Protein AF-A0A9D4R193-F1 (afdb_monomer)

Mean predicted aligned error: 7.74 Å

pLDDT: mean 80.01, std 16.75, range [36.38, 97.19]

InterPro domains:
  IPR036514 SGNH hydrolase superfamily [G3DSA:3.40.50.1110] (1-98)

Structure (mmCIF, N/CA/C/O backbone):
data_AF-A0A9D4R193-F1
#
_entry.id   AF-A0A9D4R193-F1
#
loop_
_atom_site.group_PDB
_atom_site.id
_atom_site.type_symbol
_atom_site.label_atom_id
_atom_site.label_alt_id
_atom_site.label_comp_id
_atom_site.label_asym_id
_atom_site.label_entity_id
_atom_site.label_seq_id
_atom_site.pdbx_PDB_ins_code
_atom_site.Cartn_x
_atom_site.Cartn_y
_atom_site.Cartn_z
_atom_site.occupancy
_atom_site.B_iso_or_equiv
_atom_site.auth_seq_id
_atom_site.auth_comp_id
_atom_site.auth_asym_id
_atom_site.auth_atom_id
_atom_site.pdbx_PDB_model_num
ATOM 1 N N . MET A 1 1 ? -1.159 -8.980 3.128 1.00 65.81 1 MET A N 1
ATOM 2 C CA . MET A 1 1 ? -0.466 -8.117 2.145 1.00 65.81 1 MET A CA 1
ATOM 3 C C . MET A 1 1 ? -0.978 -8.495 0.763 1.00 65.81 1 MET A C 1
ATOM 5 O O . MET A 1 1 ? -1.001 -9.680 0.462 1.00 65.81 1 MET A O 1
ATOM 9 N N . THR A 1 2 ? -1.436 -7.525 -0.029 1.00 76.12 2 THR A N 1
ATOM 10 C CA . THR A 1 2 ? -1.915 -7.705 -1.415 1.00 76.12 2 THR A CA 1
ATOM 11 C C . THR A 1 2 ? -1.501 -6.485 -2.253 1.00 76.12 2 THR A C 1
ATOM 13 O O . THR A 1 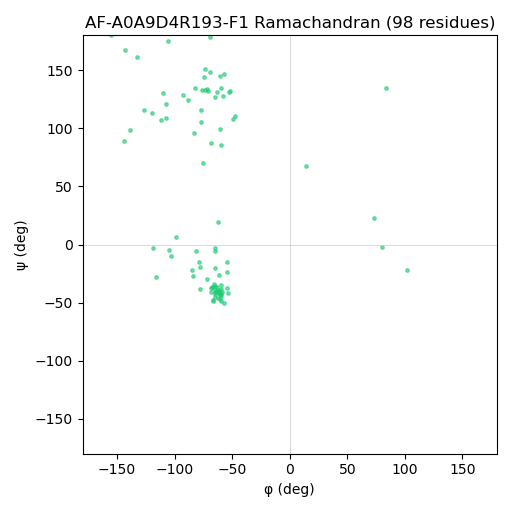2 ? -1.051 -5.497 -1.680 1.00 76.12 2 THR A O 1
ATOM 16 N N . GLY A 1 3 ? -1.598 -6.552 -3.583 1.00 82.69 3 GLY A N 1
ATOM 17 C CA . GLY A 1 3 ? -1.330 -5.427 -4.495 1.00 82.69 3 GL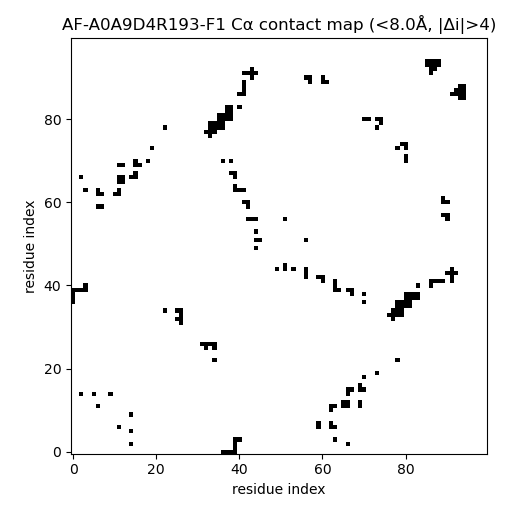Y A CA 1
ATOM 18 C C . GLY A 1 3 ? 0.032 -5.446 -5.200 1.00 82.69 3 GLY A C 1
ATOM 19 O O . GLY A 1 3 ? 0.159 -4.888 -6.284 1.00 82.69 3 GLY A O 1
ATOM 20 N N . ALA A 1 4 ? 1.043 -6.150 -4.674 1.00 85.81 4 ALA A N 1
ATOM 21 C CA . ALA A 1 4 ? 2.382 -6.183 -5.285 1.00 85.81 4 ALA A CA 1
ATOM 22 C C . ALA A 1 4 ? 2.389 -6.737 -6.729 1.00 85.81 4 ALA A C 1
ATOM 24 O O . ALA A 1 4 ? 3.097 -6.228 -7.596 1.00 85.81 4 ALA A O 1
ATOM 25 N N . ASN A 1 5 ? 1.574 -7.759 -7.009 1.00 88.38 5 ASN A N 1
ATOM 26 C CA . ASN A 1 5 ? 1.468 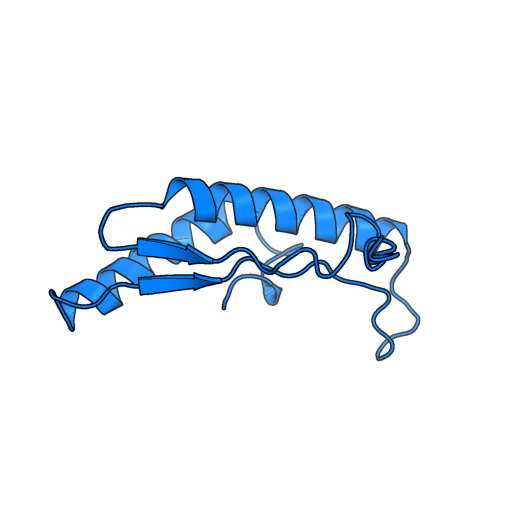-8.362 -8.344 1.00 88.38 5 ASN A CA 1
ATOM 27 C C . ASN A 1 5 ? 0.609 -7.539 -9.319 1.00 88.38 5 ASN A C 1
ATOM 29 O O . ASN A 1 5 ? 0.641 -7.794 -10.524 1.00 88.38 5 ASN A O 1
ATOM 33 N N . ASP A 1 6 ? -0.173 -6.588 -8.807 1.00 90.31 6 ASP A N 1
ATOM 34 C CA . ASP A 1 6 ? -1.009 -5.693 -9.605 1.00 90.31 6 ASP A CA 1
ATOM 35 C C . ASP A 1 6 ? -0.222 -4.474 -10.112 1.00 90.31 6 ASP A C 1
ATOM 37 O O . ASP A 1 6 ? -0.600 -3.867 -11.116 1.00 90.31 6 ASP A O 1
ATOM 41 N N . ILE A 1 7 ? 0.892 -4.133 -9.457 1.00 88.94 7 ILE A N 1
ATOM 42 C CA . ILE A 1 7 ? 1.758 -3.018 -9.851 1.00 88.94 7 ILE A CA 1
ATOM 43 C C . ILE A 1 7 ? 2.360 -3.275 -11.236 1.00 88.94 7 ILE A C 1
ATOM 45 O O . ILE A 1 7 ? 2.892 -4.350 -11.522 1.00 88.94 7 ILE A O 1
ATOM 49 N N . GLY A 1 8 ? 2.264 -2.267 -12.106 1.00 85.44 8 GLY A N 1
ATOM 50 C CA . GLY A 1 8 ? 2.620 -2.362 -13.523 1.00 85.44 8 GLY A CA 1
ATOM 51 C C . GLY A 1 8 ? 1.541 -3.010 -14.400 1.00 85.44 8 GLY A C 1
ATOM 52 O O . GLY A 1 8 ? 1.726 -3.098 -15.611 1.00 85.44 8 GLY A O 1
ATOM 53 N N . ARG A 1 9 ? 0.417 -3.456 -13.817 1.00 90.00 9 ARG A N 1
ATOM 54 C CA . ARG A 1 9 ? -0.756 -3.992 -14.537 1.00 90.00 9 ARG A CA 1
ATOM 55 C C . ARG A 1 9 ? -2.008 -3.135 -14.355 1.00 90.00 9 ARG A C 1
ATOM 57 O O . ARG A 1 9 ? -2.879 -3.153 -15.218 1.00 90.00 9 ARG A O 1
ATOM 64 N N . LYS A 1 10 ? -2.114 -2.421 -13.234 1.00 92.06 10 LYS A N 1
ATOM 65 C CA . LYS A 1 10 ? -3.230 -1.534 -12.876 1.00 92.06 10 LYS A CA 1
ATOM 66 C C . LYS A 1 10 ? -2.702 -0.191 -12.382 1.00 92.06 10 LYS A C 1
ATOM 68 O O . LYS A 1 10 ? -1.543 -0.095 -11.979 1.00 92.06 10 LYS A O 1
ATOM 73 N N . SER A 1 11 ? -3.556 0.833 -12.393 1.00 91.88 11 SER A N 1
ATOM 74 C CA . SER A 1 11 ? -3.199 2.119 -11.794 1.00 91.88 11 SER A CA 1
ATOM 75 C C . SER A 1 11 ? -3.110 1.998 -10.262 1.00 91.88 11 SER A C 1
ATOM 77 O O . SER A 1 11 ? -3.870 1.220 -9.674 1.00 91.88 11 SER A O 1
ATOM 79 N N . PRO A 1 12 ? -2.234 2.768 -9.590 1.00 88.88 12 PRO A N 1
ATOM 80 C CA . PRO A 1 12 ? -2.136 2.749 -8.131 1.00 88.88 12 PRO A CA 1
ATOM 81 C C . PRO A 1 12 ? -3.473 3.003 -7.422 1.00 88.88 12 PRO A C 1
ATOM 83 O O . PRO A 1 12 ? -3.824 2.283 -6.490 1.00 88.88 12 PRO A O 1
ATOM 86 N N . GLY A 1 13 ? -4.264 3.954 -7.929 1.00 89.62 13 GLY A N 1
ATOM 87 C CA . GLY A 1 13 ? -5.586 4.270 -7.386 1.00 89.62 13 GLY A CA 1
ATOM 88 C C . GLY A 1 13 ? -6.594 3.125 -7.520 1.00 89.62 13 GLY A C 1
ATOM 89 O O . GLY A 1 13 ? -7.401 2.918 -6.619 1.00 89.62 13 GLY A O 1
ATOM 90 N N . ASP A 1 14 ? -6.550 2.338 -8.602 1.00 92.25 14 ASP A N 1
ATOM 91 C CA . ASP A 1 14 ? -7.424 1.160 -8.740 1.00 92.25 14 ASP A CA 1
ATOM 92 C C . ASP A 1 14 ? -7.061 0.062 -7.739 1.00 92.25 14 ASP A C 1
ATOM 94 O O . ASP A 1 14 ? -7.945 -0.603 -7.200 1.00 92.25 14 ASP A O 1
ATOM 98 N N . ILE A 1 15 ? -5.765 -0.115 -7.471 1.00 91.06 15 ILE A N 1
ATOM 99 C CA . ILE A 1 15 ? -5.278 -1.067 -6.468 1.00 91.06 15 ILE A CA 1
ATOM 100 C C . ILE A 1 15 ? -5.718 -0.612 -5.072 1.00 91.06 15 ILE A C 1
ATOM 102 O O . ILE A 1 15 ? -6.295 -1.407 -4.334 1.00 91.06 15 ILE A O 1
ATOM 106 N N . GLY A 1 16 ? -5.515 0.665 -4.733 1.00 86.50 16 GLY A N 1
ATOM 107 C CA . GLY A 1 16 ? -5.954 1.255 -3.466 1.00 86.50 16 GLY A CA 1
ATOM 108 C C . GLY A 1 16 ? -7.459 1.108 -3.230 1.00 86.50 16 GLY A C 1
ATOM 109 O O . GLY A 1 16 ? -7.883 0.557 -2.213 1.00 86.50 16 GLY A O 1
ATOM 110 N N . ARG A 1 17 ? -8.277 1.487 -4.221 1.00 86.69 17 ARG A N 1
ATOM 111 C CA . ARG A 1 17 ? -9.743 1.342 -4.167 1.00 86.69 17 ARG A CA 1
ATOM 112 C C . ARG A 1 17 ? -10.213 -0.107 -4.041 1.00 86.69 17 ARG A C 1
ATOM 114 O O . ARG A 1 17 ? -11.293 -0.344 -3.510 1.00 86.69 17 ARG A O 1
ATOM 121 N N . ALA A 1 18 ? -9.431 -1.082 -4.503 1.00 91.62 18 ALA A N 1
ATOM 122 C CA . ALA A 1 18 ? -9.765 -2.497 -4.353 1.00 91.62 18 ALA A CA 1
ATOM 123 C C . ALA A 1 18 ? -9.479 -3.047 -2.942 1.00 91.62 18 ALA A C 1
ATOM 125 O O . ALA A 1 18 ? -10.040 -4.077 -2.567 1.00 91.62 18 ALA A O 1
ATOM 126 N N . ILE A 1 19 ? -8.633 -2.384 -2.145 1.00 91.81 19 ILE A N 1
ATOM 127 C CA . ILE A 1 19 ? -8.254 -2.839 -0.797 1.00 91.81 19 ILE A CA 1
ATOM 128 C C . ILE A 1 19 ? -9.355 -2.548 0.226 1.00 91.81 19 ILE A C 1
ATOM 130 O O . ILE A 1 19 ? -9.614 -3.376 1.102 1.00 91.81 19 ILE A O 1
ATOM 134 N N . GLU A 1 20 ? -10.032 -1.405 0.116 1.00 90.25 20 GLU A N 1
ATOM 135 C CA . GLU A 1 20 ? -11.055 -1.008 1.086 1.00 90.25 20 GLU A CA 1
ATOM 136 C C . GLU A 1 20 ? -12.225 -2.011 1.185 1.00 90.25 20 GLU A C 1
ATOM 138 O O . GLU A 1 20 ? -12.530 -2.432 2.306 1.00 90.25 20 GLU A O 1
ATOM 143 N N . PRO A 1 21 ? -12.853 -2.473 0.082 1.00 93.19 21 PRO A N 1
ATOM 144 C CA . PRO A 1 21 ? -13.939 -3.452 0.157 1.00 93.19 21 PRO A CA 1
ATOM 145 C C . PRO A 1 21 ? -13.519 -4.769 0.819 1.00 93.19 21 PRO A C 1
ATOM 147 O O . PRO A 1 21 ? -14.304 -5.362 1.556 1.00 93.19 21 PRO A O 1
ATOM 150 N N . LEU A 1 22 ? -12.270 -5.205 0.613 1.00 93.06 22 LEU A N 1
ATOM 151 C CA . LEU A 1 22 ? -11.727 -6.400 1.265 1.00 93.06 22 LEU A CA 1
ATOM 152 C C . LEU A 1 22 ? -11.626 -6.205 2.782 1.00 93.06 22 LEU A C 1
ATOM 154 O O . LEU A 1 22 ? -11.994 -7.092 3.549 1.00 93.06 22 LEU A O 1
ATOM 158 N N . CYS A 1 23 ? -11.165 -5.034 3.221 1.00 93.38 23 CYS A N 1
ATOM 159 C CA . CYS A 1 23 ? -11.056 -4.715 4.643 1.00 93.38 23 CYS A CA 1
ATOM 160 C C . CYS A 1 23 ? -12.436 -4.582 5.298 1.00 93.38 23 CYS A C 1
ATOM 162 O O . CYS A 1 23 ? -12.639 -5.088 6.402 1.00 93.38 23 CYS A O 1
ATOM 164 N N . ARG A 1 24 ? -13.398 -3.957 4.605 1.00 93.25 24 ARG A N 1
ATOM 165 C CA . ARG A 1 24 ? -14.792 -3.872 5.065 1.00 93.25 24 ARG A CA 1
ATOM 166 C C . ARG A 1 24 ? -15.412 -5.255 5.218 1.00 93.25 24 ARG A C 1
ATOM 168 O O . ARG A 1 24 ? -15.996 -5.525 6.255 1.00 93.25 24 ARG A O 1
ATOM 175 N N . HIS A 1 25 ? -15.180 -6.163 4.274 1.00 95.31 25 HIS A N 1
ATOM 176 C CA . HIS A 1 25 ? -15.683 -7.530 4.388 1.00 95.31 25 HIS A CA 1
ATOM 177 C C . HIS A 1 25 ? -15.165 -8.254 5.645 1.00 95.31 25 HIS A C 1
ATOM 179 O O . HIS A 1 25 ? -15.930 -8.921 6.338 1.00 95.31 25 HIS A O 1
ATOM 185 N N . VAL A 1 26 ? -13.885 -8.082 5.999 1.00 94.06 26 VAL A N 1
ATOM 186 C CA . VAL A 1 26 ? -13.333 -8.626 7.258 1.00 94.06 26 VAL A CA 1
ATOM 187 C C . VAL A 1 26 ? -14.036 -8.023 8.478 1.00 94.06 26 VAL A C 1
ATOM 189 O O . VAL A 1 26 ? -14.345 -8.738 9.433 1.00 94.06 26 VAL A O 1
ATOM 192 N N . ARG A 1 27 ? -14.312 -6.716 8.448 1.00 93.56 27 ARG A N 1
ATOM 193 C CA . ARG A 1 27 ? -15.021 -6.007 9.519 1.00 93.56 27 ARG A CA 1
ATOM 194 C C . ARG A 1 27 ? -16.484 -6.444 9.640 1.00 93.56 27 ARG A C 1
ATOM 196 O O . ARG A 1 27 ? -16.965 -6.566 10.761 1.00 93.56 27 ARG A O 1
ATOM 203 N N . ASP A 1 28 ? -17.155 -6.726 8.529 1.00 95.62 28 ASP A N 1
ATOM 204 C CA . ASP A 1 28 ? -18.533 -7.228 8.512 1.00 95.62 28 ASP A CA 1
ATOM 205 C C . ASP A 1 28 ? -18.627 -8.623 9.149 1.00 95.62 28 ASP A C 1
ATOM 207 O O . ASP A 1 28 ? -19.559 -8.907 9.898 1.00 95.62 28 ASP A O 1
ATOM 211 N N . LEU A 1 29 ? -17.627 -9.479 8.907 1.00 97.19 29 LEU A N 1
ATOM 212 C CA . LEU A 1 29 ? -17.530 -10.806 9.525 1.00 97.19 29 LEU A CA 1
ATOM 213 C C . LEU A 1 29 ? -17.166 -10.746 11.016 1.00 97.19 29 LEU A C 1
ATOM 215 O O . LEU A 1 29 ? -17.544 -11.634 11.779 1.00 97.19 29 LEU A O 1
ATOM 219 N N . SER A 1 30 ? -16.423 -9.722 11.439 1.00 96.06 30 SER A N 1
ATOM 220 C CA . SER A 1 30 ? -16.015 -9.531 12.831 1.00 96.06 30 SER A CA 1
ATOM 221 C C . SER A 1 30 ? -16.006 -8.044 13.206 1.00 96.06 30 SER A C 1
ATOM 223 O 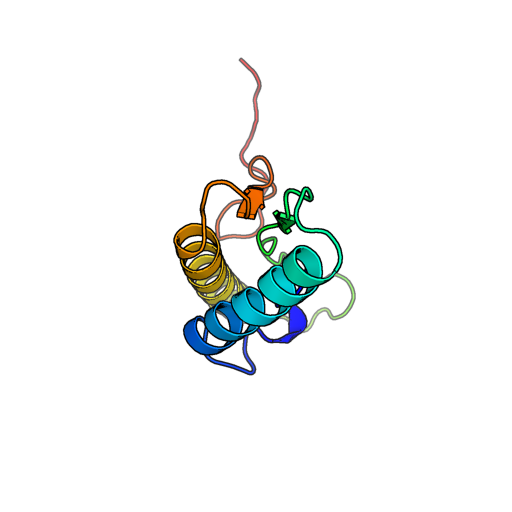O . SER A 1 30 ? -14.955 -7.393 13.136 1.00 96.06 30 SER A O 1
ATOM 225 N N . PRO A 1 31 ? -17.142 -7.501 13.690 1.00 93.94 31 PRO A N 1
ATOM 226 C CA . PRO A 1 31 ? -17.294 -6.074 13.988 1.00 93.94 31 PRO A CA 1
ATOM 227 C C . PRO A 1 31 ? -16.409 -5.531 15.112 1.00 93.94 31 PRO A C 1
ATOM 229 O O . PRO A 1 31 ? -16.462 -4.341 15.396 1.00 93.94 31 PRO A O 1
ATOM 232 N N . SER A 1 32 ? -15.618 -6.361 15.791 1.00 95.31 32 SER A N 1
ATOM 233 C CA . SER A 1 32 ? -14.618 -5.939 16.781 1.00 95.31 32 SER A CA 1
ATOM 234 C C . SER A 1 32 ? -13.183 -5.984 16.247 1.00 95.31 32 SER A C 1
ATOM 236 O O . SER A 1 32 ? -12.286 -5.450 16.892 1.00 95.31 32 SER A O 1
ATOM 238 N N . ALA A 1 33 ? -12.950 -6.569 15.067 1.00 93.75 33 ALA A N 1
ATOM 239 C CA . ALA A 1 33 ? -11.609 -6.765 14.532 1.00 93.75 33 ALA A CA 1
ATOM 240 C C . ALA A 1 33 ? -10.975 -5.450 14.066 1.00 93.75 33 ALA A C 1
ATOM 242 O O . ALA A 1 33 ? -11.594 -4.678 13.329 1.00 93.75 33 ALA A O 1
ATOM 243 N N . THR A 1 34 ? -9.717 -5.240 14.441 1.00 94.31 34 THR A N 1
ATOM 244 C CA . THR A 1 34 ? -8.849 -4.245 13.809 1.00 94.31 34 THR A CA 1
ATOM 245 C C . THR A 1 34 ? -8.141 -4.900 12.631 1.00 94.31 34 THR A C 1
ATOM 247 O O . THR A 1 34 ? -7.485 -5.930 12.784 1.00 94.31 34 THR A O 1
ATOM 250 N N . VAL A 1 35 ? -8.280 -4.309 11.451 1.00 94.62 35 VAL A N 1
ATOM 251 C CA . VAL A 1 35 ? -7.659 -4.771 10.213 1.00 94.62 35 VAL A CA 1
ATOM 252 C C . VAL A 1 35 ? -6.327 -4.063 10.034 1.00 94.62 35 VAL A C 1
ATOM 254 O O . VAL A 1 35 ? -6.256 -2.839 10.071 1.00 94.62 35 VAL A O 1
ATOM 257 N N . PHE A 1 36 ? -5.273 -4.836 9.796 1.00 92.88 36 PHE A N 1
ATOM 258 C CA . PHE A 1 36 ? -3.949 -4.305 9.502 1.00 92.88 36 PHE A CA 1
ATOM 259 C C . PHE A 1 36 ? -3.617 -4.519 8.028 1.00 92.88 36 PHE A C 1
ATOM 261 O O . PHE A 1 36 ? -3.575 -5.657 7.552 1.00 92.88 36 PHE A O 1
ATOM 268 N N . VAL A 1 37 ? -3.356 -3.430 7.302 1.00 91.44 37 VAL A N 1
ATOM 269 C CA . VAL A 1 37 ? -2.977 -3.482 5.885 1.00 91.44 37 VAL A CA 1
ATOM 270 C C . VAL A 1 37 ? -1.504 -3.155 5.754 1.00 91.44 37 VAL A C 1
ATOM 272 O O . VAL A 1 37 ? -1.059 -2.030 5.943 1.00 91.44 37 VAL A O 1
ATOM 275 N N . SER A 1 38 ? -0.723 -4.171 5.428 1.00 89.69 38 SER A N 1
ATOM 276 C CA . SER A 1 38 ? 0.709 -4.014 5.238 1.00 89.69 38 SER A CA 1
ATOM 277 C C . SER A 1 38 ? 1.027 -3.302 3.923 1.00 89.69 38 SER A C 1
ATOM 279 O O . SER A 1 38 ? 0.503 -3.692 2.878 1.00 89.69 38 SER A O 1
ATOM 281 N N . HIS A 1 39 ? 1.923 -2.315 3.989 1.00 88.88 39 HIS A N 1
ATOM 282 C CA . HIS A 1 39 ? 2.469 -1.634 2.817 1.00 88.88 39 HIS A CA 1
ATOM 283 C C . HIS A 1 39 ? 3.139 -2.616 1.859 1.00 88.88 39 HIS A C 1
ATOM 285 O O . HIS A 1 39 ? 3.769 -3.589 2.283 1.00 88.88 39 HIS A O 1
ATOM 291 N N . VAL A 1 40 ? 3.058 -2.316 0.567 1.00 87.62 40 VAL A N 1
ATOM 292 C CA . VAL A 1 40 ? 3.844 -2.988 -0.460 1.00 87.62 40 VAL A CA 1
ATOM 293 C C . VAL A 1 40 ? 5.319 -2.671 -0.234 1.00 87.62 40 VAL A C 1
ATOM 295 O O . VAL A 1 40 ? 5.714 -1.509 -0.117 1.00 87.62 40 VAL A O 1
ATOM 298 N N . LEU A 1 41 ? 6.131 -3.724 -0.160 1.00 85.44 41 LEU A N 1
ATOM 299 C CA . LEU A 1 41 ? 7.577 -3.600 -0.046 1.00 85.44 41 LEU A CA 1
ATOM 300 C C . LEU A 1 41 ? 8.186 -3.189 -1.391 1.00 85.44 41 LEU A C 1
ATOM 302 O O . LEU A 1 41 ? 7.723 -3.667 -2.430 1.00 85.44 41 LEU A O 1
ATOM 306 N N . PRO A 1 42 ? 9.244 -2.361 -1.385 1.00 80.00 42 PRO A N 1
ATOM 307 C CA . PRO A 1 42 ? 9.981 -2.056 -2.598 1.00 80.00 42 PRO A CA 1
ATOM 308 C C . PRO A 1 42 ? 10.579 -3.332 -3.191 1.00 80.00 42 PRO A C 1
ATOM 310 O O . PRO A 1 42 ? 11.033 -4.239 -2.487 1.00 80.00 42 PRO A O 1
ATOM 313 N N . ARG A 1 43 ? 10.610 -3.375 -4.516 1.00 79.75 43 ARG A N 1
ATOM 314 C CA . ARG A 1 43 ? 11.308 -4.390 -5.284 1.00 79.75 43 ARG A CA 1
ATOM 315 C C . ARG A 1 43 ? 12.783 -4.015 -5.376 1.00 79.75 43 ARG A C 1
ATOM 317 O O . ARG A 1 43 ? 13.141 -2.871 -5.657 1.00 79.75 43 ARG A O 1
ATOM 324 N N . CYS A 1 44 ? 13.640 -4.996 -5.145 1.00 74.69 44 CYS A N 1
ATOM 325 C CA . CYS A 1 44 ? 15.059 -4.949 -5.481 1.00 74.69 44 CYS A CA 1
ATOM 326 C C . CYS A 1 44 ? 15.321 -5.828 -6.713 1.00 74.69 44 CYS A C 1
ATOM 328 O O . CYS A 1 44 ? 14.397 -6.481 -7.207 1.00 74.69 44 CYS A O 1
ATOM 330 N N . GLU A 1 45 ? 16.558 -5.833 -7.224 1.00 63.88 45 GLU A N 1
ATOM 331 C CA . GLU A 1 45 ? 16.970 -6.746 -8.297 1.00 63.88 45 GLU A CA 1
ATOM 332 C C . GLU A 1 45 ? 16.524 -8.172 -7.964 1.00 63.88 45 GLU A C 1
ATOM 334 O O . GLU A 1 45 ? 16.975 -8.803 -7.003 1.00 63.88 45 GLU A O 1
ATOM 339 N N . ASN A 1 46 ? 15.560 -8.655 -8.738 1.00 57.72 46 ASN A N 1
ATOM 340 C CA . ASN A 1 46 ? 14.927 -9.931 -8.496 1.00 57.72 46 ASN A CA 1
ATOM 341 C C . ASN A 1 46 ? 15.910 -11.004 -8.972 1.00 57.72 46 ASN A C 1
ATOM 343 O O . ASN A 1 46 ? 16.108 -11.191 -10.166 1.00 57.72 46 ASN A O 1
ATOM 347 N N . ARG A 1 47 ? 16.571 -11.704 -8.044 1.00 52.09 47 ARG A N 1
ATOM 348 C CA . ARG A 1 47 ? 17.613 -12.697 -8.384 1.00 52.09 47 ARG A CA 1
ATOM 349 C C . ARG A 1 47 ? 17.099 -13.919 -9.162 1.00 52.09 47 ARG A C 1
ATOM 351 O O . ARG A 1 47 ? 17.902 -14.762 -9.546 1.00 52.09 47 ARG A O 1
ATOM 358 N N . PHE A 1 48 ? 15.786 -14.036 -9.364 1.00 54.56 48 PHE A N 1
ATOM 359 C CA . PHE A 1 48 ? 15.157 -15.136 -10.098 1.00 54.56 48 PHE A CA 1
ATOM 360 C C . PHE A 1 48 ? 15.142 -14.926 -11.614 1.00 54.56 48 PHE A C 1
ATOM 362 O O . PHE A 1 48 ? 15.152 -15.905 -12.354 1.00 54.56 48 PHE A O 1
ATOM 369 N N . ASP A 1 49 ? 15.151 -13.679 -12.081 1.00 53.34 49 ASP A N 1
ATOM 370 C CA . ASP A 1 49 ? 15.175 -13.339 -13.496 1.00 53.34 49 ASP A CA 1
ATOM 371 C C . ASP A 1 49 ? 16.142 -12.171 -13.703 1.00 53.34 49 ASP A C 1
ATOM 373 O O . ASP A 1 49 ? 15.810 -11.008 -13.492 1.00 53.34 49 ASP A O 1
ATOM 377 N N . GLY A 1 50 ? 17.377 -12.467 -14.122 1.00 56.16 50 GLY A N 1
ATOM 378 C CA . GLY A 1 50 ? 18.428 -11.470 -14.395 1.00 56.16 50 GLY A CA 1
ATOM 379 C C . GLY A 1 50 ? 18.110 -10.472 -15.525 1.00 56.16 50 GLY A C 1
ATOM 380 O O . GLY A 1 50 ? 19.019 -9.881 -16.096 1.00 56.16 50 GLY A O 1
ATOM 381 N N . SER A 1 51 ? 16.836 -10.318 -15.881 1.00 60.19 51 SER A N 1
ATOM 382 C CA . SER A 1 51 ? 16.284 -9.489 -16.947 1.00 60.19 51 SER A CA 1
ATOM 383 C C . SER A 1 51 ? 15.591 -8.214 -16.458 1.00 60.19 51 SER A C 1
ATOM 385 O O . SER A 1 51 ? 15.155 -7.419 -17.292 1.00 60.19 51 SER A O 1
ATOM 387 N N . LEU A 1 52 ? 15.452 -7.982 -15.145 1.00 70.94 52 LEU A N 1
ATOM 388 C CA . LEU A 1 52 ? 14.849 -6.737 -14.659 1.00 70.94 52 LEU A CA 1
ATOM 389 C C . LEU A 1 52 ? 15.842 -5.576 -14.744 1.00 70.94 52 LEU A C 1
ATOM 391 O O . LEU A 1 52 ? 16.854 -5.548 -14.050 1.00 70.94 52 LEU A O 1
ATOM 395 N N . THR A 1 53 ? 15.527 -4.589 -15.581 1.00 79.94 53 THR A N 1
ATOM 396 C CA . THR A 1 53 ? 16.337 -3.374 -15.701 1.00 79.94 53 THR A CA 1
ATOM 397 C C . THR A 1 53 ? 16.155 -2.463 -14.487 1.00 79.94 53 THR A C 1
ATOM 399 O O . THR A 1 53 ? 15.079 -2.406 -13.884 1.00 79.94 53 THR A O 1
ATOM 402 N N . GLN A 1 54 ? 17.185 -1.677 -14.160 1.00 78.06 54 GLN A N 1
ATOM 403 C CA . GLN A 1 54 ? 17.109 -0.672 -13.094 1.00 78.06 54 GLN A CA 1
ATOM 404 C C . GLN A 1 54 ? 15.938 0.304 -13.305 1.00 78.06 54 GLN A C 1
ATOM 406 O O . GLN A 1 54 ? 15.242 0.665 -12.358 1.00 78.06 54 GLN A O 1
ATOM 411 N N . ASP A 1 55 ? 15.665 0.677 -14.556 1.00 82.31 55 ASP A N 1
ATOM 412 C CA . ASP A 1 55 ? 14.538 1.539 -14.916 1.00 82.31 55 ASP A CA 1
ATOM 413 C C . ASP A 1 55 ? 13.183 0.909 -14.590 1.00 82.31 55 ASP A C 1
ATOM 415 O O . ASP A 1 55 ? 12.270 1.598 -14.129 1.00 82.31 55 ASP A O 1
ATOM 419 N N . PHE A 1 56 ? 13.036 -0.399 -14.819 1.00 84.06 56 PHE A N 1
ATOM 420 C CA . PHE A 1 56 ? 11.831 -1.122 -14.431 1.00 84.06 56 PHE A CA 1
ATOM 421 C C . PHE A 1 56 ? 11.646 -1.093 -12.912 1.00 84.06 56 PHE A C 1
ATOM 423 O O . PHE A 1 56 ? 10.556 -0.768 -12.445 1.00 84.06 56 PHE A O 1
ATOM 430 N N . ILE A 1 57 ? 12.708 -1.365 -12.149 1.00 82.81 57 ILE A N 1
ATOM 431 C CA . ILE A 1 57 ? 12.674 -1.363 -10.680 1.00 82.81 57 ILE A CA 1
ATOM 432 C C . ILE A 1 57 ? 12.276 0.019 -10.152 1.00 82.81 57 ILE A C 1
ATOM 434 O O . ILE A 1 57 ? 11.368 0.128 -9.331 1.00 82.81 57 ILE A O 1
ATOM 438 N N . CYS A 1 58 ? 12.891 1.085 -10.670 1.00 82.88 58 CYS A N 1
ATOM 439 C CA . CYS A 1 58 ? 12.579 2.457 -10.275 1.00 82.88 58 CYS A CA 1
ATOM 440 C C . CYS A 1 58 ? 11.114 2.832 -10.556 1.00 82.88 58 CYS A C 1
ATOM 442 O O . CYS A 1 58 ? 10.476 3.472 -9.718 1.00 82.88 58 CYS A O 1
ATOM 444 N N . ARG A 1 59 ? 10.566 2.446 -11.719 1.00 86.06 59 ARG A N 1
ATOM 445 C CA . ARG A 1 59 ? 9.147 2.687 -12.038 1.00 86.06 59 ARG A CA 1
ATOM 446 C C . ARG A 1 59 ? 8.223 1.885 -11.129 1.00 86.06 59 ARG A C 1
ATOM 448 O O . ARG A 1 59 ? 7.312 2.457 -10.546 1.00 86.06 59 ARG A O 1
ATOM 455 N N . TRP A 1 60 ? 8.503 0.596 -10.954 1.00 88.19 60 TRP A N 1
ATOM 456 C CA . TRP A 1 60 ? 7.705 -0.276 -10.097 1.00 88.19 60 TRP A CA 1
ATOM 457 C C . TRP A 1 60 ? 7.679 0.235 -8.650 1.00 88.19 60 TRP A C 1
ATOM 459 O O . TRP A 1 60 ? 6.613 0.318 -8.051 1.00 88.19 60 TRP A O 1
ATOM 469 N N . ASN A 1 61 ? 8.827 0.646 -8.100 1.00 86.44 61 ASN A N 1
ATOM 470 C CA . ASN A 1 61 ? 8.916 1.173 -6.733 1.00 86.44 61 ASN A CA 1
ATOM 471 C C . ASN A 1 61 ? 8.162 2.496 -6.565 1.00 86.44 61 ASN A C 1
ATOM 473 O O . ASN A 1 61 ? 7.586 2.740 -5.508 1.00 86.44 61 ASN A O 1
ATOM 477 N N . ARG A 1 62 ? 8.129 3.342 -7.602 1.00 86.94 62 ARG A N 1
ATOM 478 C CA . ARG A 1 62 ? 7.325 4.570 -7.596 1.00 86.94 62 ARG A CA 1
ATOM 479 C C . ARG A 1 62 ? 5.831 4.259 -7.538 1.00 86.94 62 ARG A C 1
ATOM 481 O O . ARG A 1 62 ? 5.116 4.870 -6.751 1.00 86.94 62 ARG A O 1
ATOM 488 N N . ASP A 1 63 ? 5.378 3.306 -8.342 1.00 90.62 63 ASP A N 1
ATOM 489 C CA . ASP A 1 63 ? 3.977 2.889 -8.346 1.00 90.62 63 ASP A CA 1
ATOM 490 C C . ASP A 1 63 ? 3.600 2.200 -7.024 1.00 90.62 63 ASP A C 1
ATOM 492 O O . ASP A 1 63 ? 2.512 2.431 -6.502 1.00 90.62 63 ASP A O 1
ATOM 496 N N . ALA A 1 64 ? 4.511 1.416 -6.436 1.00 89.69 64 ALA A N 1
ATOM 497 C CA . ALA A 1 64 ? 4.343 0.831 -5.106 1.00 89.69 64 ALA A CA 1
ATOM 498 C C . ALA A 1 64 ? 4.160 1.899 -4.020 1.00 89.69 64 ALA A C 1
ATOM 500 O O . ALA A 1 64 ? 3.294 1.760 -3.159 1.00 89.69 64 ALA A O 1
ATOM 501 N N . GLU A 1 65 ? 4.942 2.979 -4.077 1.00 88.25 65 GLU A N 1
ATOM 502 C CA . GLU A 1 65 ? 4.805 4.101 -3.148 1.00 88.25 65 GLU A CA 1
ATOM 503 C C . GLU A 1 65 ? 3.458 4.812 -3.317 1.00 88.25 65 GLU A C 1
ATOM 505 O O . GLU A 1 65 ? 2.797 5.114 -2.326 1.00 88.25 65 GLU A O 1
ATOM 510 N N . ALA A 1 66 ? 2.997 5.008 -4.555 1.00 90.38 66 ALA A N 1
ATOM 511 C CA . ALA A 1 66 ? 1.668 5.558 -4.809 1.00 90.38 66 ALA A CA 1
ATOM 512 C C . ALA A 1 66 ? 0.554 4.644 -4.258 1.00 90.38 66 ALA A C 1
ATOM 514 O O . ALA A 1 66 ? -0.378 5.129 -3.626 1.00 90.38 66 ALA A O 1
ATOM 515 N N . VAL A 1 67 ? 0.671 3.319 -4.409 1.00 91.31 67 VAL A N 1
ATOM 516 C CA . VAL A 1 67 ? -0.265 2.365 -3.781 1.00 91.31 67 VAL 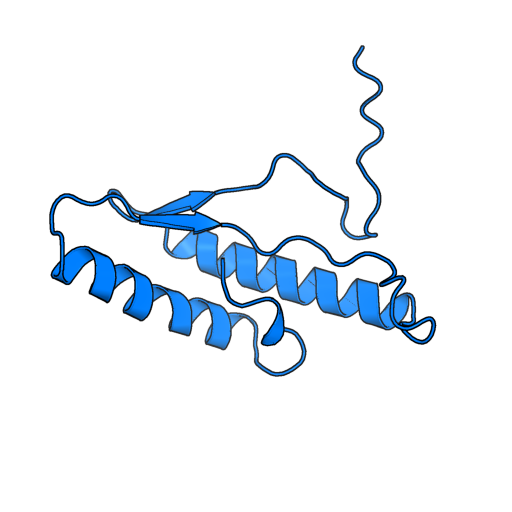A CA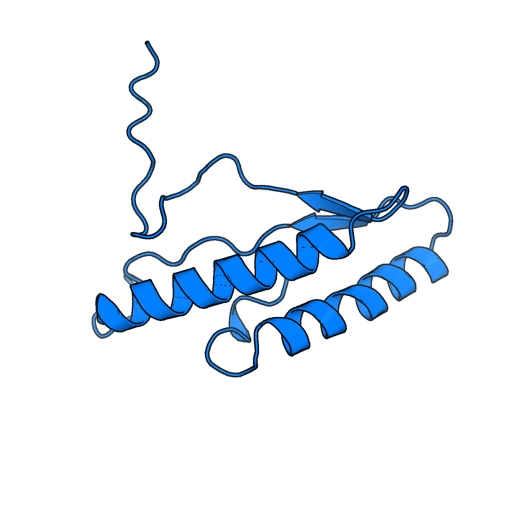 1
ATOM 517 C C . VAL A 1 67 ? -0.228 2.477 -2.255 1.00 91.31 67 VAL A C 1
ATOM 519 O O . VAL A 1 67 ? -1.276 2.455 -1.614 1.00 91.31 67 VAL A O 1
ATOM 522 N N . ASN A 1 68 ? 0.955 2.620 -1.658 1.00 90.50 68 ASN A N 1
ATOM 523 C CA . ASN A 1 68 ? 1.085 2.796 -0.212 1.00 90.50 68 ASN A CA 1
ATOM 524 C C . ASN A 1 68 ? 0.412 4.087 0.270 1.00 90.50 68 ASN A C 1
ATOM 526 O O . ASN A 1 68 ? -0.209 4.071 1.326 1.00 90.50 68 ASN A O 1
ATOM 530 N N . GLN A 1 69 ? 0.467 5.175 -0.501 1.00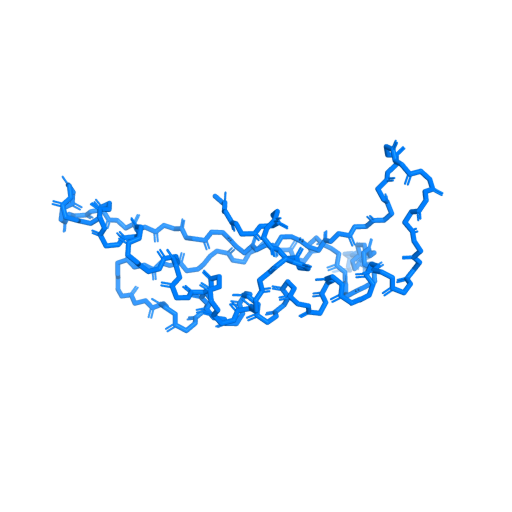 90.12 69 GLN A N 1
ATOM 531 C CA . GLN A 1 69 ? -0.260 6.410 -0.184 1.00 90.12 69 GLN A CA 1
ATOM 532 C C . GLN A 1 69 ? -1.778 6.205 -0.198 1.00 90.12 69 GLN A C 1
ATOM 534 O O . GLN A 1 69 ? -2.467 6.700 0.692 1.00 90.12 69 GLN A O 1
ATOM 539 N N . GLU A 1 70 ? -2.295 5.432 -1.153 1.00 91.56 70 GLU A N 1
ATOM 540 C CA . GLU A 1 70 ? -3.713 5.062 -1.171 1.00 91.56 70 GLU A CA 1
ATOM 541 C C . GLU A 1 70 ? -4.087 4.203 0.047 1.00 91.56 70 GLU A C 1
ATOM 543 O O . GLU A 1 70 ? -5.117 4.439 0.667 1.00 91.56 70 GLU A O 1
ATOM 548 N N . ILE A 1 71 ? -3.238 3.246 0.447 1.00 90.06 71 ILE A N 1
ATOM 549 C CA . ILE A 1 71 ? -3.448 2.441 1.666 1.00 90.06 71 ILE A CA 1
ATOM 550 C C . ILE A 1 71 ? -3.476 3.335 2.911 1.00 90.06 71 ILE A C 1
ATOM 552 O O . ILE A 1 71 ? -4.330 3.157 3.777 1.00 90.06 71 ILE A O 1
ATOM 556 N N . GLU A 1 72 ? -2.567 4.304 2.996 1.00 90.56 72 GLU A N 1
ATOM 557 C CA . GLU A 1 72 ? -2.503 5.264 4.101 1.00 90.56 72 GLU A CA 1
ATOM 558 C C . GLU A 1 72 ? -3.768 6.118 4.201 1.00 90.56 72 GLU A C 1
ATOM 560 O O . GLU A 1 72 ? -4.275 6.356 5.298 1.00 90.56 72 GLU A O 1
ATOM 565 N N . ALA A 1 73 ? -4.328 6.520 3.059 1.00 92.19 73 ALA A N 1
ATOM 566 C CA . ALA A 1 73 ? -5.569 7.285 3.004 1.00 92.19 73 ALA A CA 1
ATOM 567 C C . ALA A 1 73 ? -6.792 6.506 3.533 1.00 92.19 73 ALA A C 1
ATOM 569 O O . ALA A 1 73 ? -7.777 7.126 3.929 1.00 92.19 73 ALA A O 1
ATOM 570 N N . LEU A 1 74 ? -6.730 5.169 3.592 1.00 90.06 74 LEU A N 1
ATOM 571 C CA . LEU A 1 74 ? -7.789 4.320 4.158 1.00 90.06 74 LEU A CA 1
ATOM 572 C C . LEU A 1 74 ? -7.737 4.212 5.691 1.00 90.06 74 LEU A C 1
ATOM 574 O O . LEU A 1 74 ? -8.611 3.576 6.291 1.00 90.06 74 LEU A O 1
ATOM 578 N N . SER A 1 75 ? -6.714 4.785 6.331 1.00 93.19 75 SER A N 1
ATOM 579 C CA . SER A 1 75 ? -6.518 4.688 7.777 1.00 93.19 75 SER A CA 1
ATOM 580 C C . SER A 1 75 ? -7.713 5.236 8.557 1.00 93.19 75 SER A C 1
ATOM 582 O O . SER A 1 75 ? -8.159 6.367 8.360 1.00 93.19 75 SER A O 1
ATOM 584 N N . CYS A 1 76 ? -8.232 4.433 9.480 1.00 92.81 76 CYS A N 1
ATOM 585 C CA . CYS A 1 76 ? -9.315 4.814 10.379 1.00 92.81 76 CYS A CA 1
ATOM 586 C C . CYS A 1 76 ? -9.277 3.970 11.661 1.00 92.81 76 CYS A C 1
ATOM 588 O O . CYS A 1 76 ? -8.433 3.092 11.818 1.00 92.81 76 CYS A O 1
ATOM 590 N N . SER A 1 77 ? -10.203 4.191 12.598 1.00 92.94 77 SER A N 1
ATOM 591 C CA . SER A 1 77 ? -10.182 3.554 13.929 1.00 92.94 77 SER A CA 1
ATOM 592 C C . SER A 1 77 ? -10.099 2.021 13.932 1.00 92.94 77 SER A C 1
ATOM 594 O O . SER A 1 77 ? -9.632 1.444 14.910 1.00 92.94 77 SER A O 1
ATOM 596 N N . TRP A 1 78 ? -10.528 1.357 12.857 1.00 93.12 78 TRP A N 1
ATOM 597 C CA . TRP A 1 78 ? -10.522 -0.101 12.725 1.00 93.12 78 TRP A CA 1
ATOM 598 C C . TRP A 1 78 ? -9.651 -0.612 11.569 1.00 93.12 78 TRP A C 1
ATOM 600 O O . TRP A 1 78 ? -9.512 -1.824 11.432 1.00 93.12 78 TRP A O 1
ATOM 610 N N . LEU A 1 79 ? -9.048 0.268 10.763 1.00 94.19 79 LEU A N 1
ATOM 611 C CA . LEU A 1 79 ? -8.157 -0.088 9.656 1.00 94.19 79 LEU A CA 1
ATOM 612 C C . LEU A 1 79 ? -6.842 0.667 9.816 1.00 94.19 79 LEU A C 1
ATOM 614 O O . LEU A 1 79 ? -6.810 1.891 9.756 1.00 94.19 79 LEU A O 1
ATOM 618 N N . GLN A 1 80 ? -5.761 -0.073 10.028 1.00 92.94 80 GLN A N 1
ATOM 619 C CA . GLN A 1 80 ? -4.446 0.471 10.329 1.00 92.94 80 GLN A CA 1
ATOM 620 C C . GLN A 1 80 ? -3.437 0.051 9.251 1.00 92.94 80 GLN A C 1
ATOM 622 O O . GLN A 1 80 ? -3.108 -1.136 9.135 1.00 92.94 80 GLN A O 1
ATOM 627 N N . PRO A 1 81 ? -2.925 0.997 8.454 1.00 90.00 81 PRO A N 1
ATOM 628 C CA . PRO A 1 81 ? -1.762 0.775 7.612 1.00 90.00 81 PRO A CA 1
ATOM 629 C C . PRO A 1 81 ? -0.551 0.390 8.461 1.00 90.00 81 PRO A C 1
ATOM 631 O O . PRO A 1 81 ? -0.260 1.008 9.485 1.00 90.00 81 PRO A O 1
ATOM 634 N N . VAL A 1 82 ? 0.177 -0.638 8.036 1.00 88.31 82 VAL A N 1
ATOM 635 C CA . VAL A 1 82 ? 1.419 -1.063 8.682 1.00 88.31 82 VAL A CA 1
ATOM 636 C C . VAL A 1 82 ? 2.576 -0.788 7.743 1.00 88.31 82 VAL A C 1
ATOM 638 O O . VAL A 1 82 ? 2.791 -1.502 6.755 1.00 88.31 82 VAL A O 1
ATOM 641 N N . ARG A 1 83 ? 3.345 0.241 8.102 1.00 80.25 83 ARG A N 1
ATOM 642 C CA . ARG A 1 83 ? 4.649 0.522 7.509 1.00 80.25 83 ARG A CA 1
ATOM 643 C C . ARG A 1 83 ? 5.645 -0.526 7.963 1.00 80.25 83 ARG A C 1
ATOM 645 O O . ARG A 1 83 ? 5.801 -0.774 9.158 1.00 80.25 83 ARG A O 1
ATOM 652 N N . HIS A 1 84 ? 6.390 -1.074 7.017 1.00 68.25 84 HIS A N 1
ATOM 653 C CA . HIS A 1 84 ? 7.591 -1.819 7.362 1.00 68.25 84 HIS A CA 1
ATOM 654 C C . HIS A 1 84 ? 8.704 -0.832 7.721 1.00 68.25 84 HIS A C 1
ATOM 656 O O . HIS A 1 84 ? 8.903 0.138 6.982 1.00 68.25 84 HIS A O 1
ATOM 662 N N . PRO A 1 85 ? 9.437 -1.031 8.831 1.00 58.19 85 PRO A N 1
ATOM 663 C CA . PRO A 1 85 ? 10.582 -0.197 9.173 1.00 58.19 85 PRO A CA 1
ATOM 664 C C . PRO A 1 85 ? 11.629 -0.298 8.059 1.00 58.19 85 PRO A C 1
ATOM 666 O O . PRO A 1 85 ? 12.338 -1.291 7.973 1.00 58.19 85 PRO A O 1
ATOM 669 N N . ARG A 1 86 ? 11.646 0.716 7.178 1.00 52.56 86 ARG A N 1
ATOM 670 C CA . ARG A 1 86 ? 12.550 0.949 6.034 1.00 52.56 86 ARG A CA 1
ATOM 671 C C . ARG A 1 86 ? 13.388 -0.268 5.622 1.00 52.56 86 ARG A C 1
ATOM 673 O O . ARG A 1 86 ? 14.614 -0.256 5.725 1.00 52.56 86 ARG A O 1
ATOM 680 N N . PHE A 1 87 ? 12.735 -1.301 5.104 1.00 53.53 87 PHE A N 1
ATOM 681 C CA . PHE A 1 87 ? 13.432 -2.273 4.281 1.00 53.53 87 PHE A CA 1
ATOM 682 C C . PHE A 1 87 ? 13.482 -1.672 2.885 1.00 53.53 87 PHE A C 1
ATOM 684 O O . PHE A 1 87 ? 12.530 -1.760 2.121 1.00 53.53 87 PHE A O 1
ATOM 691 N N . TYR A 1 88 ? 14.621 -1.041 2.621 1.00 52.16 88 TYR A N 1
ATOM 692 C CA . TYR A 1 88 ? 15.049 -0.479 1.352 1.00 52.16 88 TYR A CA 1
ATOM 693 C C . TYR A 1 88 ? 14.532 0.936 1.000 1.00 52.16 88 TYR A C 1
ATOM 695 O O . TYR A 1 88 ? 13.370 1.267 1.211 1.00 52.16 88 TYR A O 1
ATOM 703 N N . ASP A 1 89 ? 15.427 1.802 0.514 1.00 56.81 89 ASP A N 1
ATOM 704 C CA . ASP A 1 89 ? 15.099 3.091 -0.107 1.00 56.81 89 ASP A CA 1
ATOM 705 C C . ASP A 1 89 ? 14.398 2.887 -1.468 1.00 56.81 89 ASP A C 1
ATOM 707 O O . ASP A 1 89 ? 14.220 1.757 -1.926 1.00 56.81 89 ASP A O 1
ATOM 711 N N . LEU A 1 90 ? 14.013 3.974 -2.152 1.00 49.00 90 LEU A N 1
ATOM 712 C CA . LEU A 1 90 ? 13.401 3.915 -3.495 1.00 49.00 90 LEU A CA 1
ATOM 713 C C . LEU A 1 90 ? 14.255 3.139 -4.526 1.00 49.00 90 LEU A C 1
ATOM 715 O O . LEU A 1 90 ? 13.750 2.754 -5.582 1.00 49.00 90 LEU A O 1
ATOM 719 N N . HIS A 1 91 ? 15.532 2.882 -4.220 1.00 52.34 91 HIS A N 1
ATOM 720 C CA . HIS A 1 91 ? 16.477 2.131 -5.041 1.00 52.34 91 HIS A CA 1
ATOM 721 C C . HIS A 1 91 ? 16.642 0.668 -4.615 1.00 52.34 91 HIS A C 1
ATOM 723 O O . HIS A 1 91 ? 17.506 -0.021 -5.157 1.00 52.34 91 HIS A O 1
ATOM 729 N N . GLY A 1 92 ? 15.857 0.167 -3.660 1.00 49.12 92 GLY A N 1
ATOM 730 C CA . GLY A 1 92 ? 15.991 -1.215 -3.214 1.00 49.12 92 GLY A CA 1
ATOM 731 C C . GLY A 1 92 ? 17.244 -1.458 -2.358 1.00 49.12 92 GLY A C 1
ATOM 732 O O . GLY A 1 92 ? 17.689 -2.602 -2.274 1.00 49.12 92 GLY A O 1
ATOM 733 N N . LYS A 1 93 ? 17.820 -0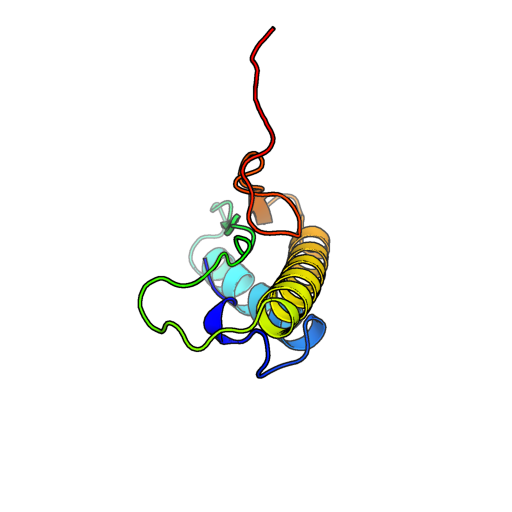.427 -1.706 1.00 53.03 93 LYS A N 1
ATOM 734 C CA . LYS A 1 93 ? 18.967 -0.556 -0.780 1.00 53.03 93 LYS A CA 1
ATOM 735 C C . LYS A 1 93 ? 18.570 -0.308 0.666 1.00 53.03 93 LYS A C 1
ATOM 737 O O . LYS A 1 93 ? 17.951 0.709 0.957 1.00 53.03 93 LYS A O 1
ATOM 742 N N . GLN A 1 94 ? 18.943 -1.209 1.585 1.00 52.75 94 GLN A N 1
ATOM 743 C CA . GLN A 1 94 ? 18.722 -0.988 3.016 1.00 52.75 94 GLN A CA 1
ATOM 744 C C . GLN A 1 94 ? 19.324 0.377 3.370 1.00 52.75 94 GLN A C 1
ATOM 746 O O . GLN A 1 94 ? 20.467 0.635 2.976 1.00 52.75 94 GLN A O 1
ATOM 751 N N . PRO A 1 95 ? 18.592 1.259 4.076 1.00 51.69 95 PRO A N 1
ATOM 752 C CA . PRO A 1 95 ? 19.208 2.454 4.621 1.00 51.69 95 PRO A CA 1
ATOM 753 C C . PRO A 1 95 ? 20.425 1.989 5.409 1.00 51.69 95 PRO A C 1
ATOM 755 O O . PRO A 1 95 ? 20.314 1.022 6.165 1.00 51.69 95 PRO A O 1
ATOM 758 N N . ASN A 1 96 ? 21.580 2.621 5.203 1.00 49.34 96 ASN A N 1
ATOM 759 C CA . ASN A 1 96 ? 22.770 2.355 6.004 1.00 49.34 96 ASN A CA 1
ATOM 760 C C . ASN A 1 96 ? 22.437 2.660 7.472 1.00 49.34 96 ASN A C 1
ATOM 762 O O . ASN A 1 96 ? 22.697 3.756 7.963 1.00 49.34 96 ASN A O 1
ATOM 766 N N . ASN A 1 97 ? 21.870 1.689 8.182 1.00 44.06 97 ASN A N 1
ATOM 767 C CA . ASN A 1 97 ? 21.724 1.703 9.622 1.00 44.06 97 ASN A CA 1
ATOM 768 C C . ASN A 1 97 ? 23.106 1.393 10.192 1.00 44.06 97 ASN A C 1
ATOM 770 O O . ASN A 1 97 ? 23.352 0.335 10.765 1.00 44.06 97 ASN A O 1
ATOM 774 N N . LYS A 1 98 ? 24.030 2.349 10.047 1.00 38.44 98 LYS A N 1
ATOM 775 C CA . LYS A 1 98 ? 25.041 2.529 11.078 1.00 38.44 98 LYS A CA 1
ATOM 776 C C . LYS A 1 98 ? 24.273 3.066 12.278 1.00 38.44 98 LYS A C 1
ATOM 778 O O . LYS A 1 98 ? 24.088 4.273 12.396 1.00 38.44 98 LYS A O 1
ATOM 783 N N . LEU A 1 99 ? 23.746 2.145 13.084 1.00 40.19 99 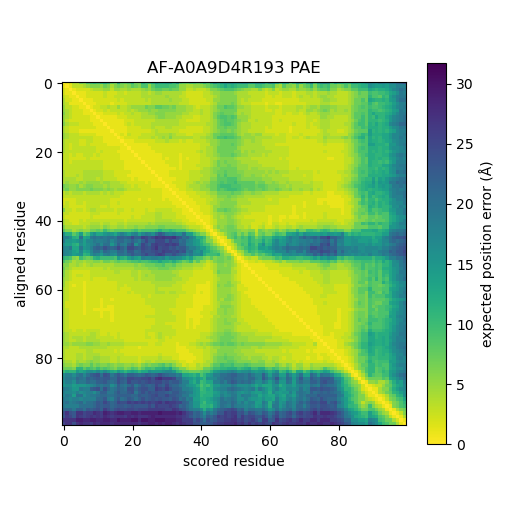LEU A N 1
ATOM 784 C CA . LEU A 1 99 ? 23.342 2.424 14.455 1.00 40.19 99 LEU A CA 1
ATOM 785 C C . LEU A 1 99 ? 24.530 3.155 15.099 1.00 40.19 99 LEU A C 1
ATOM 787 O O . LEU A 1 99 ? 25.606 2.574 15.243 1.00 40.19 99 LEU A O 1
ATOM 791 N N . LYS A 1 100 ? 24.363 4.456 15.326 1.00 36.38 100 LYS A N 1
ATOM 792 C CA . LYS A 1 100 ? 25.196 5.245 16.227 1.00 36.38 100 LYS A CA 1
ATOM 793 C C . LYS A 1 100 ? 24.471 5.322 17.554 1.00 36.38 100 LYS A C 1
ATOM 795 O O . LYS A 1 100 ? 23.228 5.464 17.504 1.00 36.38 100 LYS A O 1
#

Radius of gyration: 15.28 Å; Cα contacts (8 Å, |Δi|>4): 123; chains: 1; bounding box: 44×22×34 Å

Secondary structure (DSSP, 8-state):
---TTTBTTB-HHHHHHHHHHHHHHHHHH-TTPPEEEEPPPPP---TT-TT--HHHHHHHHHHHHHHHHHHHHT-BTTEEEE--S--S-TTS--------

Nearest PDB structures (foldseek):
  7pzg-assembly1_AAA  TM=8.032E-01  e=6.936E-02  Phocaeicola vulgatus
  7pzh-assembly4_GGG  TM=7.846E-01  e=1.594E-01  Phocaeicola vulgatus
  3skv-assembly3_A  TM=4.937E-01  e=5.554E-01  Streptomyces sp. SF2575
  8her-assembly1_B  TM=5.701E-01  e=5.316E+00  Acetivibrio thermocellus DSM 1313

Sequence (100 aa):
MTGANDIGRKSPGDIGRAIEPLCRHVRDLSPSATVFVSHVLPRCENRFDGSLTQDFICRWNRDAEAVNQEIEALSCSWLQPVRHPRFYDLHGKQPNNKLK

Foldseek 3Di:
DDDLVCQVVDALLVSLVVVLVVLVVVCVVPVVAAAEAEQDDQDACDPVDNPDDQVNSLSSLVRSVSNLVSLVVSDDPRYHYDYDPQCDDSSRDRPPPPPD

Organism: Dreissena polymorpha (NCBI:txid45954)

Solvent-accessible surface area (backbone atoms only — not comparable to full-atom values): 5988 Å² total; per-residue (Å²): 120,72,60,69,88,42,57,91,76,54,56,37,67,59,51,28,64,58,47,54,62,58,54,49,51,54,32,73,78,34,84,82,56,71,44,75,46,45,51,56,73,58,55,50,87,52,88,87,51,96,77,72,49,69,68,56,40,45,51,48,28,51,44,37,49,49,26,36,52,41,45,52,71,61,50,50,101,46,31,41,59,38,78,69,85,67,68,32,45,80,81,37,43,65,64,85,75,73,82,124